Protein AF-A0A2V5LX40-F1 (afdb_monomer)

Radius of gyration: 15.09 Å; Cα contacts (8 Å, |Δi|>4): 37; chains: 1; bounding box: 28×24×45 Å

Foldseek 3Di:
DWDWADPDPPDIDIDDDDLDPDQDADPVCNVVSVVVSVVSVVVVVVVVCVVHVVPPPDPDPPDD

pLDDT: mean 93.36, std 7.6, range [49.59, 97.69]

Sequence (64 aa):
MFFGLYRGGNDYEIYFEKFSDQIVLDRTRRAE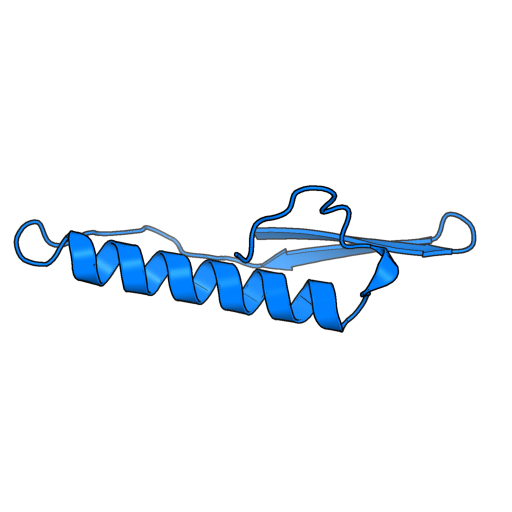DIHLWMKRYAERLEHYARLAPYNWFNFYPFWD

Solvent-accessible surface area (backbone atoms only — not comparable to full-atom values): 4223 Å² total; per-residue (Å²): 82,77,48,78,42,76,74,55,98,92,40,71,49,78,46,78,49,89,81,67,96,71,90,82,65,52,85,92,46,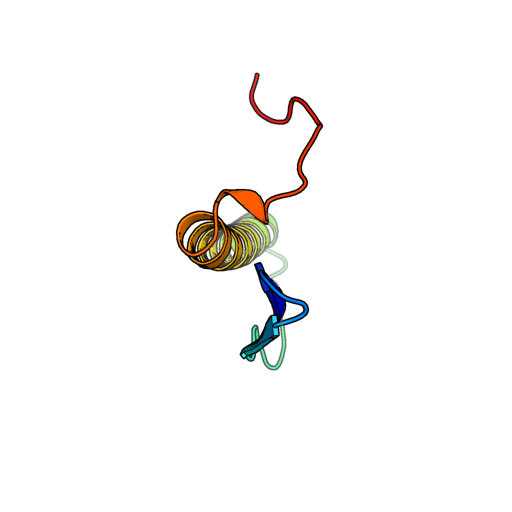37,69,60,47,49,51,52,53,51,48,54,52,50,54,56,50,49,52,53,33,70,75,38,60,91,68,54,87,73,89,68,90,82,79,131

Structure (mmCIF, N/CA/C/O backbone):
data_AF-A0A2V5LX40-F1
#
_entry.id   AF-A0A2V5LX40-F1
#
loop_
_atom_site.group_PDB
_atom_site.id
_atom_site.type_symbol
_atom_site.label_atom_id
_atom_site.label_alt_id
_atom_site.label_comp_id
_atom_site.label_asym_id
_atom_site.label_entity_id
_atom_site.label_seq_id
_atom_site.pdbx_PDB_ins_code
_atom_site.Cartn_x
_atom_site.Cartn_y
_atom_site.Cartn_z
_atom_site.occupancy
_atom_site.B_iso_or_equiv
_atom_site.auth_seq_id
_atom_site.auth_comp_id
_atom_site.auth_asym_id
_atom_site.auth_atom_id
_atom_site.pdbx_PDB_model_num
ATOM 1 N N . MET A 1 1 ? -7.211 -4.425 -3.330 1.00 94.06 1 MET A N 1
ATOM 2 C CA . MET A 1 1 ? -6.194 -3.430 -3.691 1.00 94.06 1 MET A CA 1
ATOM 3 C C . MET A 1 1 ? -5.830 -3.618 -5.147 1.00 94.06 1 MET A C 1
ATOM 5 O O . MET A 1 1 ? -6.011 -4.709 -5.683 1.00 94.06 1 MET A O 1
ATOM 9 N N . PHE A 1 2 ? -5.382 -2.537 -5.767 1.00 95.94 2 PHE A N 1
ATOM 10 C CA . PHE A 1 2 ? -4.966 -2.489 -7.158 1.00 95.94 2 PHE A CA 1
ATOM 11 C C . PHE A 1 2 ? -3.585 -1.844 -7.210 1.00 95.94 2 PHE A C 1
ATOM 13 O O . PHE A 1 2 ? -3.384 -0.802 -6.584 1.00 95.94 2 PHE A O 1
ATOM 20 N N . PHE A 1 3 ? -2.668 -2.452 -7.954 1.00 96.38 3 PHE A N 1
ATOM 21 C CA . PHE A 1 3 ? -1.324 -1.928 -8.171 1.00 96.38 3 PHE A CA 1
ATOM 22 C C . PHE A 1 3 ? -0.975 -2.043 -9.650 1.00 96.38 3 PHE A C 1
ATOM 24 O O . PHE A 1 3 ? -1.111 -3.118 -10.233 1.00 96.38 3 PHE A O 1
ATOM 31 N N . GLY A 1 4 ? -0.521 -0.941 -10.241 1.00 95.81 4 GLY A N 1
ATOM 32 C CA . GLY A 1 4 ? 0.021 -0.908 -11.595 1.00 95.81 4 GLY A CA 1
ATOM 33 C C . GLY A 1 4 ? 1.512 -0.624 -11.534 1.00 95.81 4 GLY A C 1
ATOM 34 O O . GLY A 1 4 ? 1.913 0.391 -10.968 1.00 95.81 4 GLY A O 1
ATOM 35 N N . LEU A 1 5 ? 2.321 -1.520 -12.093 1.00 96.25 5 LEU A N 1
ATOM 36 C CA . LEU A 1 5 ? 3.767 -1.368 -12.174 1.00 96.25 5 LEU A CA 1
ATOM 37 C C . LEU A 1 5 ? 4.173 -1.205 -13.634 1.00 96.25 5 LEU A C 1
ATOM 39 O O . LEU A 1 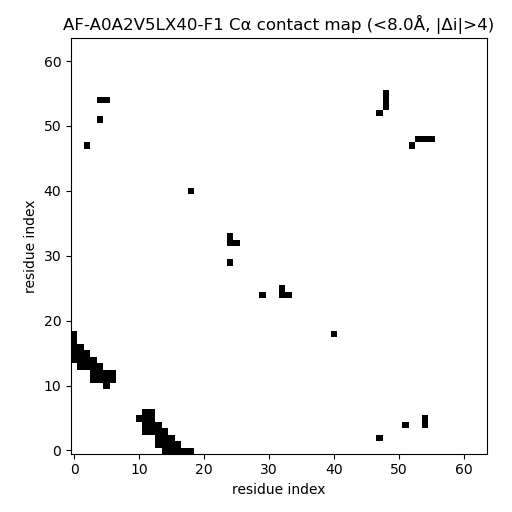5 ? 3.902 -2.070 -14.462 1.00 96.25 5 LEU A O 1
ATOM 43 N N . TYR A 1 6 ? 4.853 -0.111 -13.943 1.00 95.69 6 TYR A N 1
ATOM 44 C CA . TYR A 1 6 ? 5.501 0.105 -15.225 1.00 95.69 6 TYR A CA 1
ATOM 45 C C . TYR A 1 6 ? 6.852 -0.615 -15.261 1.00 95.69 6 TYR A C 1
ATOM 47 O O . TYR A 1 6 ? 7.694 -0.426 -14.373 1.00 95.69 6 TYR A O 1
ATOM 55 N N . ARG A 1 7 ? 7.062 -1.431 -16.300 1.00 94.25 7 ARG A N 1
ATOM 56 C CA . ARG A 1 7 ? 8.286 -2.220 -16.513 1.00 94.25 7 ARG A CA 1
ATOM 57 C C . ARG A 1 7 ? 9.199 -1.670 -17.613 1.00 94.25 7 ARG A C 1
ATOM 59 O O . ARG A 1 7 ? 10.299 -2.186 -17.785 1.00 94.25 7 ARG A O 1
ATOM 66 N N . GLY A 1 8 ? 8.809 -0.582 -18.277 1.00 93.50 8 GLY A N 1
ATOM 67 C CA . GLY A 1 8 ? 9.539 -0.035 -19.425 1.00 93.50 8 GLY A CA 1
ATOM 68 C C . GLY A 1 8 ? 8.871 -0.408 -20.746 1.00 93.50 8 GLY A C 1
ATOM 69 O O . GLY A 1 8 ? 8.079 -1.335 -20.794 1.00 93.50 8 GLY A O 1
ATOM 70 N N . GLY A 1 9 ? 9.160 0.324 -21.823 1.00 94.19 9 GLY A N 1
ATOM 71 C CA . GLY A 1 9 ? 8.742 -0.082 -23.173 1.00 94.19 9 GLY A CA 1
ATOM 72 C C . GLY A 1 9 ? 7.228 -0.148 -23.412 1.00 94.19 9 GLY A C 1
ATOM 73 O O . GLY A 1 9 ? 6.803 -0.871 -24.301 1.00 94.19 9 GLY A O 1
ATOM 74 N N . ASN A 1 10 ? 6.428 0.616 -22.656 1.00 93.06 10 ASN A N 1
ATOM 75 C CA . ASN A 1 10 ? 4.959 0.508 -22.598 1.00 93.06 10 ASN A CA 1
ATOM 76 C C . ASN A 1 10 ? 4.425 -0.815 -22.010 1.00 93.06 10 ASN A C 1
ATOM 78 O O . ASN A 1 10 ? 3.240 -1.106 -22.163 1.00 93.06 10 ASN A O 1
ATOM 82 N N . ASP A 1 11 ? 5.256 -1.570 -21.289 1.00 96.25 11 ASP A N 1
ATOM 83 C CA . ASP A 1 11 ? 4.842 -2.781 -20.585 1.00 96.25 11 ASP A CA 1
ATOM 84 C C . ASP A 1 11 ? 4.393 -2.469 -19.153 1.00 96.25 11 ASP A C 1
ATOM 86 O O . ASP A 1 11 ? 5.066 -1.754 -18.394 1.00 96.25 11 ASP A O 1
ATOM 90 N N . TYR A 1 12 ? 3.250 -3.041 -18.771 1.00 95.81 12 TYR A N 1
ATOM 91 C CA . TYR A 1 12 ? 2.628 -2.845 -17.464 1.00 95.81 12 TYR A CA 1
ATOM 92 C C . TYR A 1 12 ? 2.219 -4.176 -16.844 1.00 95.81 12 TYR A C 1
ATOM 94 O O . TYR A 1 12 ? 1.564 -5.003 -17.476 1.00 95.81 12 TYR A O 1
ATOM 102 N N . GLU A 1 13 ? 2.537 -4.341 -15.566 1.00 97.00 13 GLU A N 1
ATOM 103 C CA . GLU A 1 13 ? 2.006 -5.413 -14.733 1.00 97.00 13 GLU A CA 1
ATOM 104 C C . GLU A 1 13 ? 0.903 -4.857 -13.841 1.00 97.00 13 GLU A C 1
ATOM 106 O O . GLU A 1 13 ? 1.073 -3.835 -13.172 1.00 97.00 13 GLU A O 1
ATOM 111 N N . ILE A 1 14 ? -0.236 -5.543 -13.824 1.00 96.56 14 ILE A N 1
ATOM 112 C CA . ILE A 1 14 ? -1.394 -5.151 -13.030 1.00 96.56 14 ILE A CA 1
ATOM 113 C C . ILE A 1 14 ? -1.696 -6.251 -12.022 1.00 96.56 14 ILE A C 1
ATOM 115 O O . ILE A 1 14 ? -1.937 -7.400 -12.391 1.00 96.56 14 ILE A O 1
ATOM 119 N N . TYR A 1 15 ? -1.740 -5.874 -10.747 1.00 96.88 15 TYR A N 1
ATOM 120 C CA . TYR A 1 15 ? -2.068 -6.768 -9.648 1.00 96.88 15 TYR A CA 1
ATOM 121 C C . TYR A 1 15 ? -3.387 -6.360 -9.005 1.00 96.88 15 TYR A C 1
ATOM 123 O O . TYR A 1 15 ? -3.554 -5.224 -8.554 1.00 96.88 15 TYR A O 1
ATOM 131 N N . PHE A 1 16 ? -4.299 -7.324 -8.909 1.00 97.00 16 PHE A N 1
ATOM 132 C CA . PHE A 1 16 ? -5.494 -7.231 -8.085 1.00 97.00 16 PHE A CA 1
ATOM 133 C C . PHE A 1 16 ? -5.372 -8.207 -6.928 1.00 97.00 16 PHE A C 1
ATOM 135 O O . PHE A 1 16 ? -5.177 -9.404 -7.125 1.00 97.00 16 PHE A O 1
ATOM 142 N N . GLU A 1 17 ? -5.543 -7.698 -5.717 1.00 95.81 17 GLU A N 1
ATOM 143 C CA . GLU A 1 17 ? -5.620 -8.531 -4.523 1.00 95.81 17 GLU A CA 1
ATOM 144 C C . GLU A 1 17 ? -6.859 -8.181 -3.712 1.00 95.81 17 GLU A C 1
ATOM 146 O O . GLU A 1 17 ? -7.276 -7.024 -3.623 1.00 95.81 17 GLU A O 1
ATOM 151 N N . LYS A 1 18 ? -7.469 -9.180 -3.089 1.00 96.56 18 LYS A N 1
ATOM 152 C CA . LYS A 1 18 ? -8.581 -8.94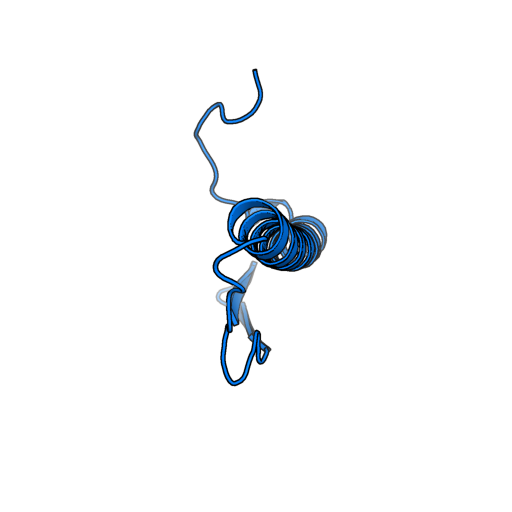5 -2.177 1.00 96.56 18 LYS A CA 1
ATOM 153 C C . LYS A 1 18 ? -8.027 -8.455 -0.842 1.00 96.56 18 LYS A C 1
ATOM 155 O O . LYS A 1 18 ? -7.250 -9.159 -0.213 1.00 96.56 18 LYS A O 1
ATOM 160 N N . PHE A 1 19 ? -8.424 -7.255 -0.419 1.00 96.44 19 PHE A N 1
ATOM 161 C CA . PHE A 1 19 ? -7.948 -6.692 0.851 1.00 96.44 19 PHE A CA 1
ATOM 162 C C . PHE A 1 19 ? -8.752 -7.211 2.047 1.00 96.44 19 PHE A C 1
ATOM 164 O O . PHE A 1 19 ? -8.194 -7.645 3.048 1.00 96.44 19 PHE A O 1
ATOM 171 N N . SER A 1 20 ? -10.077 -7.178 1.923 1.00 96.19 20 SER A N 1
ATOM 172 C CA . SER A 1 20 ? -11.026 -7.798 2.843 1.00 96.19 20 SER A CA 1
ATOM 173 C C . SER A 1 20 ? -12.3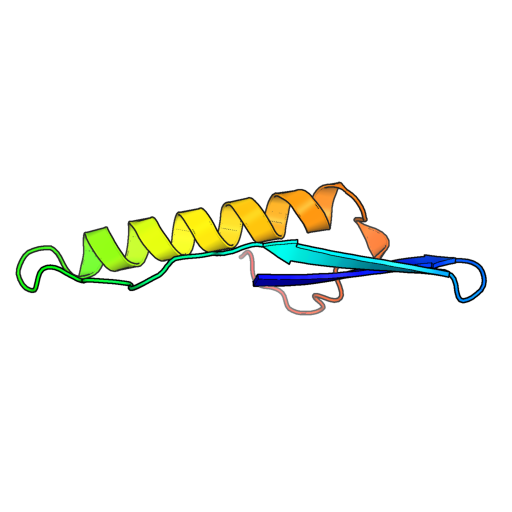81 -7.916 2.144 1.00 96.19 20 SER A C 1
ATOM 175 O O . SER A 1 20 ? -12.676 -7.122 1.249 1.00 96.19 20 SER A O 1
ATOM 177 N N . ASP A 1 21 ? -13.202 -8.881 2.552 1.00 96.00 21 ASP A N 1
ATOM 178 C CA . ASP A 1 21 ? -14.637 -8.900 2.237 1.00 96.00 21 ASP A CA 1
ATOM 179 C C . ASP A 1 21 ? -15.371 -7.752 2.933 1.00 96.00 21 ASP A C 1
ATOM 181 O O . ASP A 1 21 ? -16.170 -7.042 2.329 1.00 96.00 21 ASP A O 1
ATOM 185 N N . GLN A 1 22 ? -15.067 -7.561 4.216 1.00 95.56 22 GLN A N 1
ATOM 186 C CA . GLN A 1 22 ? -15.658 -6.534 5.056 1.00 95.56 22 GLN A CA 1
ATOM 187 C C . GLN A 1 22 ? -14.671 -6.142 6.155 1.00 95.56 22 GLN A C 1
ATOM 189 O O . GLN A 1 22 ? -14.009 -6.988 6.757 1.00 95.56 22 GLN A O 1
ATOM 194 N N . ILE A 1 23 ? -14.573 -4.846 6.434 1.00 95.62 23 ILE A N 1
ATOM 195 C CA . ILE A 1 23 ? -13.823 -4.334 7.582 1.00 95.62 23 ILE A CA 1
ATOM 196 C C . ILE A 1 23 ? -14.829 -4.068 8.698 1.00 95.62 23 ILE A C 1
ATOM 198 O O . ILE A 1 23 ? -15.655 -3.161 8.599 1.00 95.62 23 ILE A O 1
ATOM 202 N N . VAL A 1 24 ? -14.774 -4.884 9.748 1.00 95.06 24 VAL A N 1
ATOM 203 C CA . VAL A 1 24 ? -15.564 -4.702 10.969 1.00 95.06 24 VAL A CA 1
ATOM 204 C C . VAL A 1 24 ? -14.648 -4.110 12.029 1.00 95.06 24 VAL A C 1
ATOM 206 O O . VAL A 1 24 ? -13.533 -4.589 12.215 1.00 95.06 24 VAL A O 1
ATOM 209 N N . LEU A 1 25 ? -15.118 -3.051 12.684 1.00 97.06 25 LEU A N 1
ATOM 210 C CA . LEU A 1 25 ? -14.393 -2.363 13.746 1.00 97.06 25 LEU A CA 1
ATOM 211 C C . LEU A 1 25 ? -15.188 -2.522 15.036 1.00 97.06 25 LEU A C 1
ATOM 213 O O . LEU A 1 25 ? -16.351 -2.104 15.099 1.00 97.06 25 LEU A O 1
ATOM 217 N N . ASP A 1 26 ? -14.565 -3.094 16.057 1.00 95.31 26 ASP A N 1
ATOM 218 C CA . ASP A 1 26 ? -15.115 -3.112 17.400 1.00 95.31 26 ASP A CA 1
ATOM 219 C C . ASP A 1 26 ? -15.148 -1.674 17.933 1.00 95.31 26 ASP A C 1
ATOM 221 O O . ASP A 1 26 ? -14.172 -0.930 17.853 1.00 95.31 26 ASP A O 1
ATOM 225 N N . ARG A 1 27 ? -16.289 -1.244 18.479 1.00 95.44 27 ARG A N 1
ATOM 226 C CA . ARG A 1 27 ? -16.436 0.117 19.018 1.00 95.44 27 ARG A CA 1
ATOM 227 C C . ARG A 1 27 ? -15.489 0.380 20.186 1.00 95.44 27 ARG A C 1
ATOM 229 O O . ARG A 1 27 ? -14.998 1.497 20.312 1.00 95.44 27 ARG A O 1
ATOM 236 N N . THR A 1 28 ? -15.238 -0.628 21.014 1.00 97.19 28 THR A N 1
ATOM 237 C CA . THR A 1 28 ? -14.379 -0.527 22.200 1.00 97.19 28 THR A CA 1
ATOM 238 C C . THR A 1 28 ? -12.896 -0.523 21.844 1.00 97.19 28 THR A C 1
ATOM 240 O O . THR A 1 28 ? -12.108 0.112 22.537 1.00 97.19 28 THR A O 1
ATOM 243 N N . ARG A 1 29 ? -12.522 -1.159 20.726 1.00 95.62 29 ARG A N 1
ATOM 244 C CA . ARG A 1 29 ? -11.131 -1.289 20.252 1.00 95.62 29 ARG A CA 1
ATOM 245 C C . ARG A 1 29 ? -10.890 -0.596 18.917 1.00 95.62 29 ARG A C 1
ATOM 247 O O . ARG A 1 29 ? -9.937 -0.897 18.205 1.00 95.62 29 ARG A O 1
ATOM 254 N N . ARG A 1 30 ? -11.737 0.378 18.581 1.00 96.00 30 ARG A N 1
ATOM 255 C CA . ARG A 1 30 ? -11.787 0.991 17.249 1.00 96.00 30 ARG A CA 1
ATOM 256 C C . ARG A 1 30 ? -10.429 1.502 16.776 1.00 96.00 30 ARG A C 1
ATOM 258 O O . ARG A 1 30 ? -10.093 1.321 15.612 1.00 96.00 30 ARG A O 1
ATOM 265 N N . ALA A 1 31 ? -9.675 2.157 17.658 1.00 97.50 31 ALA A N 1
ATOM 266 C CA . ALA A 1 31 ? -8.354 2.678 17.320 1.00 97.50 31 ALA A CA 1
ATOM 267 C C . ALA A 1 31 ? -7.370 1.548 16.977 1.00 97.50 31 ALA A C 1
ATOM 269 O O . ALA A 1 31 ? -6.678 1.626 15.967 1.00 97.50 31 ALA A O 1
ATOM 270 N N . GLU A 1 32 ? -7.349 0.479 17.772 1.00 97.69 32 GLU A N 1
ATOM 271 C CA . GLU A 1 32 ? -6.486 -0.685 17.550 1.00 97.69 32 GLU A CA 1
ATOM 272 C C . GLU A 1 32 ? -6.838 -1.404 16.246 1.00 97.69 32 GLU A C 1
ATOM 274 O O . GLU A 1 32 ? -5.944 -1.720 15.460 1.00 97.69 32 GLU A O 1
ATOM 279 N N . ASP A 1 33 ? -8.130 -1.591 15.969 1.00 97.69 33 ASP A N 1
ATOM 280 C CA . ASP A 1 33 ? -8.582 -2.212 14.724 1.00 97.69 33 ASP A CA 1
ATOM 281 C C . ASP A 1 33 ? -8.210 -1.356 13.510 1.00 97.69 33 ASP A C 1
ATOM 283 O O . ASP A 1 33 ? -7.730 -1.874 12.501 1.00 97.69 33 ASP A O 1
ATOM 287 N N . ILE A 1 34 ? -8.380 -0.032 13.602 1.00 97.44 34 ILE A N 1
ATOM 288 C CA . ILE A 1 34 ? -7.940 0.890 12.550 1.00 97.44 34 ILE A CA 1
ATOM 289 C C . ILE A 1 34 ? -6.431 0.757 12.335 1.00 97.44 34 ILE A C 1
ATOM 291 O O . ILE A 1 34 ? -6.002 0.586 11.195 1.00 97.44 34 ILE A O 1
ATOM 295 N N . HIS A 1 35 ? -5.630 0.771 13.402 1.00 97.69 35 HIS A N 1
ATOM 296 C CA . HIS A 1 35 ? -4.182 0.599 13.298 1.00 97.69 35 HIS A CA 1
ATOM 297 C C . HIS A 1 35 ? -3.800 -0.739 12.660 1.00 97.69 35 HIS A C 1
ATOM 299 O O . HIS A 1 35 ? -2.905 -0.772 11.815 1.00 97.69 35 HIS A O 1
ATOM 305 N N . LEU A 1 36 ? -4.493 -1.828 12.999 1.00 97.31 36 LEU A N 1
ATOM 306 C CA . LEU A 1 36 ? -4.277 -3.140 12.393 1.00 97.31 36 LEU A CA 1
ATOM 307 C C . LEU A 1 36 ? -4.512 -3.104 10.878 1.00 97.31 36 LEU A C 1
ATOM 309 O O . LEU A 1 36 ? -3.672 -3.572 10.107 1.00 97.31 36 LEU A O 1
ATOM 313 N N . TRP A 1 37 ? -5.638 -2.542 10.437 1.00 97.69 37 TRP A N 1
ATOM 314 C CA . TRP A 1 37 ? -5.963 -2.459 9.012 1.00 97.69 37 TRP A CA 1
ATOM 315 C C . TRP A 1 37 ? -5.049 -1.492 8.260 1.00 97.69 37 TRP A C 1
ATOM 317 O O . TRP A 1 37 ? -4.613 -1.811 7.154 1.00 97.69 37 TRP A O 1
ATOM 327 N N . MET A 1 38 ? -4.693 -0.359 8.868 1.00 97.06 38 MET A N 1
ATOM 328 C CA . MET A 1 38 ? -3.709 0.572 8.311 1.00 97.06 38 MET A CA 1
ATOM 329 C C . MET A 1 38 ? -2.348 -0.097 8.132 1.00 97.06 38 MET A C 1
ATOM 331 O O . MET A 1 38 ? -1.738 0.046 7.075 1.00 97.06 38 MET A O 1
ATOM 335 N N . LYS A 1 39 ? -1.892 -0.868 9.126 1.00 97.56 39 LYS A N 1
ATOM 336 C CA . LYS A 1 39 ? -0.628 -1.600 9.041 1.00 97.56 39 LYS A CA 1
ATOM 337 C C . LYS A 1 39 ? -0.647 -2.603 7.890 1.00 97.56 39 LYS A C 1
ATOM 339 O O . LYS A 1 39 ? 0.259 -2.584 7.068 1.00 97.56 39 LYS A O 1
ATOM 344 N N . ARG A 1 40 ? -1.710 -3.405 7.770 1.00 97.50 40 ARG A N 1
ATOM 345 C CA . ARG A 1 40 ? -1.865 -4.357 6.655 1.00 97.50 40 ARG A CA 1
ATOM 346 C C . ARG A 1 40 ? -1.839 -3.663 5.297 1.00 97.50 40 ARG A C 1
ATOM 348 O O . ARG A 1 40 ? -1.189 -4.139 4.375 1.00 97.50 40 ARG A O 1
ATOM 355 N N . TYR A 1 41 ? -2.535 -2.535 5.168 1.00 96.81 41 TYR A N 1
ATOM 356 C CA . TYR A 1 41 ? -2.507 -1.732 3.947 1.00 96.81 41 TYR A CA 1
ATOM 357 C C . TYR A 1 41 ? -1.082 -1.259 3.620 1.00 96.81 41 TYR A C 1
ATOM 359 O O . TYR A 1 41 ? -0.620 -1.435 2.493 1.00 96.81 41 TYR A O 1
ATOM 367 N N . ALA A 1 42 ? -0.375 -0.707 4.611 1.00 96.38 42 ALA A N 1
ATOM 368 C CA . ALA A 1 42 ? 0.991 -0.223 4.449 1.00 96.38 42 ALA A CA 1
ATOM 369 C C . ALA A 1 42 ? 1.965 -1.350 4.068 1.00 96.38 42 ALA A C 1
ATOM 371 O O . ALA A 1 42 ? 2.772 -1.160 3.167 1.00 96.38 42 ALA A O 1
ATOM 372 N N . GLU A 1 43 ? 1.842 -2.538 4.667 1.00 97.31 43 GLU A N 1
ATOM 373 C CA . GLU A 1 43 ? 2.658 -3.716 4.334 1.00 97.31 43 GLU A CA 1
ATOM 374 C C . GLU A 1 43 ? 2.476 -4.151 2.871 1.00 97.31 43 GLU A C 1
ATOM 376 O O . GLU A 1 43 ? 3.444 -4.493 2.186 1.00 97.31 43 GLU A O 1
ATOM 381 N N . ARG A 1 44 ? 1.240 -4.123 2.352 1.00 96.75 44 ARG A N 1
ATOM 382 C CA . ARG A 1 44 ? 0.984 -4.445 0.938 1.00 96.75 44 ARG A CA 1
ATOM 383 C C . ARG A 1 44 ? 1.542 -3.381 0.007 1.00 96.75 44 ARG A C 1
ATOM 385 O O . ARG A 1 44 ? 2.146 -3.711 -1.010 1.00 96.75 44 ARG A O 1
ATOM 392 N N . LEU A 1 45 ? 1.398 -2.116 0.378 1.00 95.00 45 LEU A N 1
ATOM 393 C CA . LEU A 1 45 ? 1.958 -1.003 -0.375 1.00 95.00 45 LEU A CA 1
ATOM 394 C C . LEU A 1 45 ? 3.491 -1.062 -0.426 1.00 95.00 45 LEU A C 1
ATOM 396 O O . LEU A 1 45 ? 4.076 -0.943 -1.501 1.00 95.00 45 LEU A O 1
ATOM 400 N N . GLU A 1 46 ? 4.129 -1.328 0.715 1.00 95.38 46 GLU A N 1
ATOM 401 C CA . GLU A 1 46 ? 5.574 -1.510 0.843 1.00 95.38 46 GLU A CA 1
ATOM 402 C C . GLU A 1 46 ? 6.073 -2.654 -0.041 1.00 95.38 46 GLU A C 1
ATOM 404 O O . GLU A 1 46 ? 7.082 -2.501 -0.727 1.00 95.38 46 GLU A O 1
ATOM 409 N N . HIS A 1 47 ? 5.365 -3.785 -0.069 1.00 96.50 47 HIS A N 1
ATOM 410 C CA . HIS A 1 47 ? 5.737 -4.925 -0.903 1.00 96.50 47 HIS A CA 1
ATOM 411 C C . HIS A 1 47 ? 5.887 -4.536 -2.384 1.00 96.50 47 HIS A C 1
ATOM 413 O O . HIS A 1 47 ? 6.917 -4.826 -2.995 1.00 96.50 47 HIS A O 1
ATOM 419 N N . TYR A 1 48 ? 4.899 -3.837 -2.953 1.00 95.81 48 TYR A N 1
ATOM 420 C CA . TYR A 1 48 ? 4.946 -3.413 -4.356 1.00 95.81 4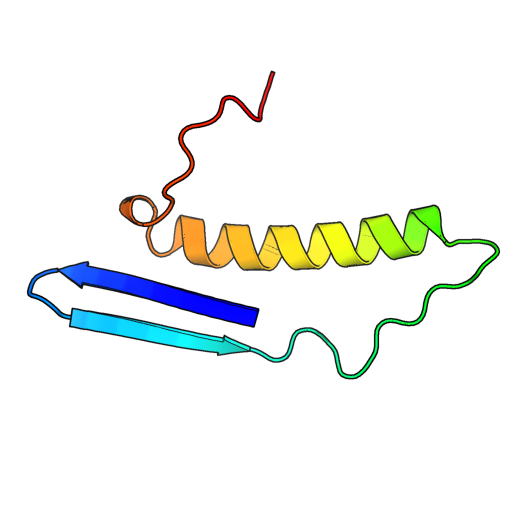8 TYR A CA 1
ATOM 421 C C . TYR A 1 48 ? 5.906 -2.245 -4.595 1.00 95.81 48 TYR A C 1
ATOM 423 O O . TYR A 1 48 ? 6.592 -2.227 -5.617 1.00 95.81 48 TYR A O 1
ATOM 431 N N . ALA A 1 49 ? 6.031 -1.322 -3.638 1.00 94.69 49 ALA A N 1
ATOM 432 C CA . ALA A 1 49 ? 7.042 -0.271 -3.695 1.00 94.69 49 ALA A CA 1
ATOM 433 C C . ALA A 1 49 ? 8.462 -0.865 -3.716 1.00 94.69 49 ALA A C 1
ATOM 435 O O . ALA A 1 49 ? 9.298 -0.423 -4.491 1.00 94.69 49 ALA A O 1
ATOM 436 N N . ARG A 1 50 ? 8.740 -1.922 -2.942 1.00 94.81 50 ARG A N 1
ATOM 437 C CA . ARG A 1 50 ? 10.029 -2.635 -2.993 1.00 94.81 50 ARG A CA 1
ATOM 438 C C . ARG A 1 50 ? 10.224 -3.415 -4.292 1.00 94.81 50 ARG A C 1
ATOM 440 O O . ARG A 1 50 ? 11.346 -3.484 -4.783 1.00 94.81 50 ARG A O 1
ATOM 447 N N . LEU A 1 51 ? 9.158 -3.993 -4.848 1.00 95.19 51 LEU A N 1
ATOM 448 C CA . LEU A 1 51 ? 9.206 -4.741 -6.110 1.00 95.19 51 LEU A CA 1
ATOM 449 C C . LEU A 1 51 ? 9.471 -3.838 -7.329 1.00 95.19 51 LEU A C 1
ATOM 451 O O . LEU A 1 51 ? 10.038 -4.285 -8.329 1.00 95.19 51 LEU A O 1
ATOM 455 N N . ALA A 1 52 ? 9.052 -2.576 -7.261 1.00 94.75 52 ALA A N 1
ATOM 456 C CA . ALA A 1 52 ? 9.299 -1.578 -8.294 1.00 94.75 52 ALA A CA 1
ATOM 457 C C . ALA A 1 52 ? 9.568 -0.189 -7.676 1.00 94.75 52 ALA A C 1
ATOM 459 O O . ALA A 1 52 ? 8.714 0.695 -7.759 1.00 94.75 52 ALA A O 1
ATOM 460 N N . PRO A 1 53 ? 10.768 0.052 -7.110 1.00 92.44 53 PRO A N 1
ATOM 461 C CA . PRO A 1 53 ? 11.074 1.276 -6.354 1.00 92.44 53 PRO A CA 1
ATOM 462 C C . PRO A 1 53 ? 10.873 2.573 -7.135 1.00 92.44 53 PRO A C 1
ATOM 464 O O . PRO A 1 53 ? 10.418 3.570 -6.584 1.00 92.44 53 PRO A O 1
ATOM 467 N N . TYR A 1 54 ? 11.141 2.553 -8.441 1.00 91.69 54 TYR A N 1
ATOM 468 C CA . TYR A 1 54 ? 10.973 3.720 -9.311 1.00 91.69 54 TYR A CA 1
ATOM 469 C C . TYR A 1 54 ? 9.515 4.023 -9.685 1.00 91.69 54 TYR A C 1
ATOM 471 O O . TYR A 1 54 ? 9.247 5.049 -10.298 1.00 91.69 54 TYR A O 1
ATOM 479 N N . ASN A 1 55 ? 8.574 3.142 -9.333 1.00 92.75 55 ASN A N 1
ATOM 480 C CA . ASN A 1 55 ? 7.139 3.342 -9.557 1.00 92.75 55 ASN A CA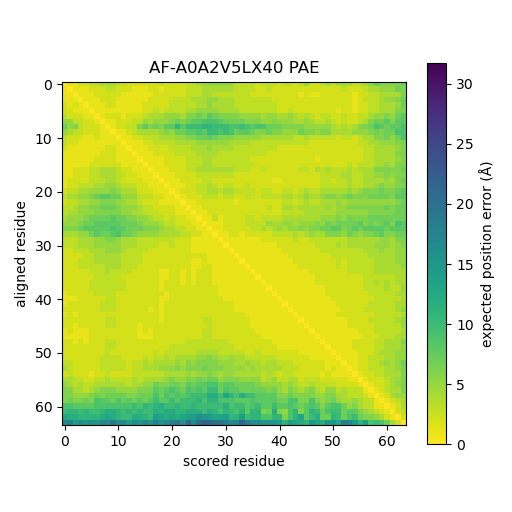 1
ATOM 481 C C . ASN A 1 55 ? 6.437 3.969 -8.342 1.00 92.75 55 ASN A C 1
ATOM 483 O O . ASN A 1 55 ? 5.230 4.204 -8.363 1.00 92.75 55 ASN A O 1
ATOM 487 N N . TRP A 1 56 ? 7.178 4.239 -7.268 1.00 90.44 56 TRP A N 1
ATOM 488 C CA . TRP A 1 56 ? 6.659 4.912 -6.091 1.00 90.44 56 TRP A CA 1
ATOM 489 C C . TRP A 1 56 ? 6.715 6.433 -6.284 1.00 90.44 56 TRP A C 1
ATOM 491 O O . TRP A 1 56 ? 7.688 7.091 -5.921 1.00 90.44 56 TRP A O 1
ATOM 501 N N . PHE A 1 57 ? 5.659 7.002 -6.869 1.00 85.62 57 PHE A N 1
ATOM 502 C CA . PHE A 1 57 ? 5.540 8.441 -7.154 1.00 85.62 57 PHE A CA 1
ATOM 503 C C . PHE A 1 57 ? 5.131 9.259 -5.927 1.00 85.62 57 PHE A C 1
ATOM 505 O O . PHE A 1 57 ? 4.157 10.013 -5.945 1.00 85.62 57 PHE A O 1
ATOM 512 N N . ASN A 1 58 ? 5.855 9.081 -4.829 1.00 8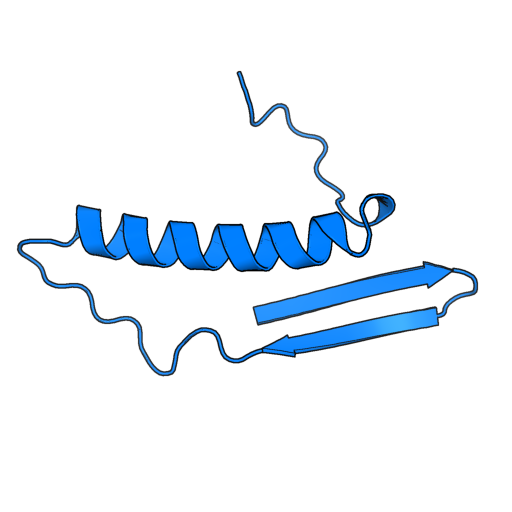1.88 58 ASN A N 1
ATOM 513 C CA . ASN A 1 58 ? 5.648 9.869 -3.632 1.00 81.88 58 ASN A CA 1
ATOM 514 C C . ASN A 1 58 ? 6.678 11.000 -3.571 1.00 81.88 58 ASN A C 1
ATOM 516 O O . ASN A 1 58 ? 7.866 10.754 -3.379 1.00 81.88 58 ASN A O 1
ATOM 520 N N . PHE A 1 59 ? 6.201 12.233 -3.729 1.00 81.75 59 PHE A N 1
ATOM 521 C CA . PHE A 1 59 ? 7.032 13.439 -3.737 1.00 81.75 59 PHE A CA 1
ATOM 522 C C . PHE A 1 59 ? 6.886 14.286 -2.470 1.00 81.75 59 PHE A C 1
ATOM 524 O O . PHE A 1 59 ? 7.403 15.400 -2.417 1.00 81.75 59 PHE A O 1
ATOM 531 N N . TYR A 1 60 ? 6.164 13.791 -1.465 1.00 82.62 60 TYR A N 1
ATOM 532 C CA . TYR A 1 60 ? 5.947 14.526 -0.226 1.00 82.62 60 TYR A CA 1
ATOM 533 C C . TYR A 1 60 ? 6.924 14.060 0.859 1.00 82.62 60 TYR A C 1
ATOM 535 O O . TYR A 1 60 ? 7.200 12.859 0.968 1.00 82.62 60 TYR A O 1
ATOM 543 N N . PRO A 1 61 ? 7.410 14.981 1.706 1.00 77.88 61 PRO A N 1
ATOM 544 C CA . PRO A 1 61 ? 8.118 14.617 2.922 1.00 77.88 61 PRO A CA 1
ATOM 545 C C . PRO A 1 61 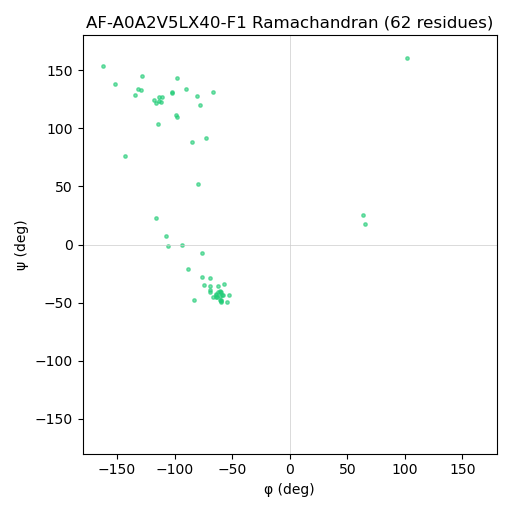? 7.097 14.068 3.925 1.00 77.88 61 PRO A C 1
ATOM 547 O O . PRO A 1 61 ? 6.433 14.814 4.632 1.00 77.88 61 PRO A O 1
ATOM 550 N N . PHE A 1 62 ? 6.893 12.752 3.912 1.00 76.56 62 PHE A N 1
ATOM 551 C CA . PHE A 1 62 ? 5.990 12.076 4.851 1.00 76.56 62 PHE A CA 1
ATOM 552 C C . PHE A 1 62 ? 6.675 11.649 6.152 1.00 76.56 62 PHE A C 1
ATOM 554 O O . PHE A 1 62 ? 5.991 11.372 7.134 1.00 76.56 62 PHE A O 1
ATOM 561 N N . TRP A 1 63 ? 8.001 11.532 6.130 1.00 74.81 63 TRP A N 1
ATOM 562 C CA . TRP A 1 63 ? 8.806 11.043 7.241 1.00 74.81 63 TRP A CA 1
ATOM 563 C C . TRP A 1 63 ? 9.678 12.197 7.728 1.00 74.81 63 TRP A C 1
ATOM 565 O O . TRP A 1 63 ? 10.643 12.550 7.048 1.00 74.81 63 TRP A O 1
ATOM 575 N N . ASP A 1 64 ? 9.282 12.782 8.856 1.00 49.59 64 ASP A N 1
ATOM 576 C CA . ASP A 1 64 ? 10.054 13.763 9.626 1.00 49.59 64 ASP A CA 1
ATOM 577 C C . ASP A 1 64 ? 10.852 13.063 10.737 1.00 49.59 64 ASP A C 1
ATOM 579 O O . ASP A 1 64 ? 10.292 12.138 11.378 1.00 49.59 64 ASP A O 1
#

Mean predicted aligned error: 3.59 Å

Secondary structure (DSSP, 8-state):
-EEEEEEETTEEEEEE----S-----SSSHHHHHHHHHHHHHHHHHHHHHHSGGG----S----